Protein AF-A0A7S2PNC9-F1 (afdb_monomer)

Radius of gyration: 16.53 Å; Cα contacts (8 Å, |Δi|>4): 156; chains: 1; bounding box: 38×22×52 Å

InterPro domains:
  IPR029063 S-adenosyl-L-methionine-dependent methyltransferase superfamily [G3DSA:3.40.50.150] (1-94)

Sequence (107 aa):
VICSDCIYQKDIVPLLKKVVTGLLKCNDSDCGDGGGSFLYVAPDGGRDGLPEFIAAMKSEGFECVKEDIAPDEYRRNPLKSGDEEDCFLHFHELSSTVYVLYEFKRC

pLDDT: mean 89.33, std 9.62, range [51.91, 97.0]

Structure (mmCIF, N/CA/C/O backbone):
data_AF-A0A7S2PNC9-F1
#
_entry.id   AF-A0A7S2PNC9-F1
#
loop_
_atom_site.group_PDB
_atom_site.id
_atom_site.type_symbol
_atom_site.label_atom_id
_atom_site.label_alt_id
_atom_site.label_comp_id
_atom_site.label_asym_id
_atom_site.label_entity_id
_atom_site.label_seq_id
_atom_site.pdbx_PDB_ins_code
_atom_site.Cartn_x
_atom_site.Cartn_y
_atom_site.Cartn_z
_atom_site.occupancy
_atom_site.B_iso_or_equiv
_atom_site.auth_seq_id
_atom_site.auth_comp_id
_atom_site.auth_asym_id
_atom_site.auth_atom_id
_atom_site.pdbx_PDB_model_num
ATOM 1 N N . VAL A 1 1 ? 4.894 -2.758 11.803 1.00 93.06 1 VAL A N 1
ATOM 2 C CA . VAL A 1 1 ? 4.634 -3.863 10.844 1.00 93.06 1 VAL A CA 1
ATOM 3 C C . VAL A 1 1 ? 4.781 -3.303 9.441 1.00 93.06 1 VAL A C 1
ATOM 5 O O . VAL A 1 1 ? 4.348 -2.178 9.238 1.00 93.06 1 VAL A O 1
ATOM 8 N N . ILE A 1 2 ? 5.411 -4.028 8.516 1.00 95.69 2 ILE A N 1
ATOM 9 C CA . ILE A 1 2 ? 5.588 -3.594 7.121 1.00 95.69 2 ILE A CA 1
ATOM 10 C C . ILE A 1 2 ? 4.962 -4.655 6.219 1.00 95.69 2 ILE A C 1
ATOM 12 O O . ILE A 1 2 ? 5.249 -5.838 6.394 1.00 95.69 2 ILE A O 1
ATOM 16 N N . CYS A 1 3 ? 4.135 -4.231 5.270 1.00 94.88 3 CYS A N 1
ATOM 17 C CA . CYS A 1 3 ? 3.553 -5.089 4.245 1.00 94.88 3 CYS A CA 1
ATOM 18 C C . CYS A 1 3 ? 3.716 -4.430 2.872 1.00 94.88 3 CYS A C 1
ATOM 20 O O . CYS A 1 3 ? 3.490 -3.232 2.722 1.00 94.88 3 CYS A O 1
ATOM 22 N N . SER A 1 4 ? 4.091 -5.226 1.875 1.00 93.94 4 SER A N 1
ATOM 23 C CA . SER A 1 4 ? 4.182 -4.796 0.481 1.00 93.94 4 SER A CA 1
ATOM 24 C C . SER A 1 4 ? 3.220 -5.636 -0.331 1.00 93.94 4 SER A C 1
ATOM 26 O O . SER A 1 4 ? 3.322 -6.862 -0.302 1.00 93.94 4 SER A O 1
ATOM 28 N N . ASP A 1 5 ? 2.273 -4.969 -0.977 1.00 91.75 5 ASP A N 1
ATOM 29 C CA . ASP A 1 5 ? 1.319 -5.527 -1.922 1.00 91.75 5 ASP A CA 1
ATOM 30 C C . ASP A 1 5 ? 0.715 -6.855 -1.440 1.00 91.75 5 ASP A C 1
ATOM 32 O O . ASP A 1 5 ? 0.969 -7.921 -1.982 1.00 91.75 5 ASP A O 1
ATOM 36 N N . CYS A 1 6 ? 0.003 -6.824 -0.313 1.00 92.75 6 CYS A N 1
ATOM 37 C CA . CYS A 1 6 ? -0.516 -8.037 0.337 1.00 92.75 6 CYS A CA 1
ATOM 38 C C . CYS A 1 6 ? -2.009 -8.271 0.065 1.00 92.75 6 CYS A C 1
ATOM 40 O O . CYS A 1 6 ? -2.549 -9.306 0.456 1.00 92.75 6 CYS A O 1
ATOM 42 N N . ILE A 1 7 ? -2.690 -7.311 -0.567 1.00 92.62 7 ILE A N 1
ATOM 43 C CA . ILE A 1 7 ? -4.137 -7.333 -0.792 1.00 92.62 7 ILE A CA 1
ATOM 44 C C . ILE A 1 7 ? -4.400 -7.502 -2.283 1.00 92.62 7 ILE A C 1
ATOM 46 O O . ILE A 1 7 ? -4.483 -6.526 -3.014 1.00 92.62 7 ILE A O 1
ATOM 50 N N . TYR A 1 8 ? -4.541 -8.748 -2.725 1.00 86.31 8 TYR A N 1
ATOM 51 C CA . TYR A 1 8 ? -4.881 -9.070 -4.118 1.00 86.31 8 TYR A CA 1
ATOM 52 C C . TYR A 1 8 ? -6.360 -9.416 -4.308 1.00 86.31 8 TYR A C 1
ATOM 54 O O . TYR A 1 8 ? -6.873 -9.344 -5.421 1.00 86.31 8 TYR A O 1
ATOM 62 N N . GLN A 1 9 ? -7.020 -9.847 -3.232 1.00 90.38 9 GLN A N 1
ATOM 63 C CA . GLN A 1 9 ? -8.400 -10.317 -3.225 1.00 90.38 9 GLN A CA 1
ATOM 64 C C . GLN A 1 9 ? -9.078 -9.845 -1.948 1.00 90.38 9 GLN A C 1
ATOM 66 O O . GLN A 1 9 ? -8.506 -9.954 -0.861 1.00 90.38 9 GLN A O 1
ATOM 71 N N . LYS A 1 10 ? -10.328 -9.404 -2.061 1.00 91.50 10 LYS A N 1
ATOM 72 C CA . LYS A 1 10 ? -11.111 -8.871 -0.943 1.00 91.50 10 LYS A CA 1
ATOM 73 C C . LYS A 1 10 ? -11.212 -9.816 0.259 1.00 91.50 10 LYS A C 1
ATOM 75 O O . LYS A 1 10 ? -11.216 -9.363 1.402 1.00 91.50 10 LYS A O 1
ATOM 80 N N . ASP A 1 11 ? -11.213 -11.123 0.026 1.00 94.50 11 ASP A N 1
ATOM 81 C CA . ASP A 1 11 ? -11.343 -12.136 1.078 1.00 94.50 11 ASP A CA 1
ATOM 82 C C . ASP A 1 11 ? -10.145 -12.192 2.043 1.00 94.50 11 ASP A C 1
ATOM 84 O O . ASP A 1 11 ? -10.278 -12.707 3.155 1.00 94.50 11 ASP A O 1
ATOM 88 N N . ILE A 1 12 ? -8.982 -11.628 1.678 1.00 94.44 12 ILE A N 1
ATOM 89 C CA . ILE A 1 12 ? -7.818 -11.578 2.579 1.00 94.44 12 ILE A CA 1
ATOM 90 C C . ILE A 1 12 ? -7.964 -10.512 3.669 1.00 94.44 12 ILE A C 1
ATOM 92 O O . ILE A 1 12 ? -7.317 -10.602 4.716 1.00 94.44 12 ILE A O 1
ATOM 96 N N . VAL A 1 13 ? -8.823 -9.511 3.449 1.00 95.06 13 VAL A N 1
ATOM 97 C CA . VAL A 1 13 ? -8.951 -8.324 4.304 1.00 95.06 13 VAL A CA 1
ATOM 98 C C . VAL A 1 13 ? -9.203 -8.678 5.776 1.00 95.06 13 VAL A C 1
ATOM 100 O O . VAL A 1 13 ? -8.463 -8.173 6.626 1.00 95.06 13 VAL A O 1
ATOM 103 N N . PRO A 1 14 ? -10.156 -9.568 6.133 1.00 95.75 14 PRO A N 1
ATOM 104 C CA . PRO A 1 14 ? -10.398 -9.920 7.531 1.00 95.75 14 PRO A CA 1
ATOM 105 C C . PRO A 1 14 ? -9.184 -10.569 8.208 1.00 95.75 14 PRO A C 1
ATOM 107 O O . PRO A 1 14 ? -8.919 -10.303 9.384 1.00 95.75 14 PRO A O 1
ATOM 110 N N . LEU A 1 15 ? -8.437 -11.403 7.474 1.00 95.50 15 LEU A N 1
ATOM 111 C CA . LEU A 1 15 ? -7.260 -12.091 7.998 1.00 95.50 15 LEU A CA 1
ATOM 112 C C . LEU A 1 15 ? -6.098 -11.117 8.199 1.00 95.50 15 LEU A C 1
ATOM 114 O O . LEU A 1 15 ? -5.518 -11.084 9.285 1.00 95.50 15 LEU A O 1
ATOM 118 N N . LEU A 1 16 ? -5.788 -10.303 7.185 1.00 94.94 16 LEU A N 1
ATOM 119 C CA . LEU A 1 16 ? -4.700 -9.330 7.257 1.00 94.94 16 LEU A CA 1
ATOM 120 C C . LEU A 1 16 ? -4.942 -8.321 8.381 1.00 94.94 16 LEU A C 1
ATOM 122 O O . LEU A 1 16 ? -4.051 -8.088 9.194 1.00 94.94 16 LEU A O 1
ATOM 126 N N . LYS A 1 17 ? -6.172 -7.807 8.495 1.00 94.69 17 LYS A N 1
ATOM 127 C CA . LYS A 1 17 ? -6.595 -6.937 9.599 1.00 94.69 17 LYS A CA 1
ATOM 128 C C . LYS A 1 17 ? -6.289 -7.569 10.957 1.00 94.69 17 LYS A C 1
ATOM 130 O O . LYS A 1 17 ? -5.626 -6.961 11.788 1.00 94.69 17 LYS A O 1
ATOM 135 N N . LYS A 1 18 ? -6.708 -8.822 11.168 1.00 94.62 18 LYS A N 1
ATOM 136 C CA . LYS A 1 18 ? -6.476 -9.546 12.428 1.00 94.62 18 LYS A CA 1
ATOM 137 C C . LYS A 1 18 ? -4.986 -9.688 12.751 1.00 94.62 18 LYS A C 1
ATOM 139 O O . LYS A 1 18 ? -4.601 -9.533 13.908 1.00 94.62 18 LYS A O 1
ATOM 144 N N . VAL A 1 19 ? -4.157 -9.974 11.747 1.00 94.69 19 VAL A N 1
ATOM 145 C CA . VAL A 1 19 ? -2.699 -10.082 11.909 1.00 94.69 19 VAL A CA 1
ATOM 146 C C . VAL A 1 19 ? -2.098 -8.734 12.298 1.00 94.69 19 VAL A C 1
ATOM 148 O O . VAL A 1 19 ? -1.365 -8.654 13.281 1.00 94.69 19 VAL A O 1
ATOM 151 N N . VAL A 1 20 ? -2.441 -7.668 11.576 1.00 94.25 20 VAL A N 1
ATOM 152 C CA . VAL A 1 20 ? -1.937 -6.314 11.836 1.00 94.25 20 VAL A CA 1
ATOM 153 C C . VAL A 1 20 ? -2.330 -5.849 13.245 1.00 94.25 20 VAL A C 1
ATOM 155 O O . VAL A 1 20 ? -1.457 -5.437 14.009 1.00 94.25 20 VAL A O 1
ATOM 158 N N . THR A 1 21 ? -3.596 -6.021 13.641 1.00 91.94 21 THR A N 1
ATOM 159 C CA . THR A 1 21 ? -4.086 -5.700 14.995 1.00 91.94 21 THR A CA 1
ATOM 160 C C . THR A 1 21 ? -3.407 -6.528 16.087 1.00 91.94 21 THR A C 1
ATOM 162 O O . THR A 1 21 ? -3.137 -6.013 17.170 1.00 91.94 21 THR A O 1
ATOM 165 N N . GLY A 1 22 ? -3.120 -7.806 15.826 1.00 91.56 22 GLY A N 1
ATOM 166 C CA . GLY A 1 22 ? -2.448 -8.683 16.788 1.00 91.56 22 GLY A CA 1
ATOM 167 C C . GLY A 1 22 ? -0.959 -8.379 16.970 1.00 91.56 22 GLY A C 1
ATOM 168 O O . GLY A 1 22 ? -0.418 -8.608 18.048 1.00 91.56 22 GLY A O 1
ATOM 169 N N . LEU A 1 23 ? -0.294 -7.865 15.931 1.00 91.44 23 LEU A N 1
ATOM 170 C CA . LEU A 1 23 ? 1.141 -7.565 15.953 1.00 91.44 23 LEU A CA 1
ATOM 171 C C . LEU A 1 23 ? 1.462 -6.139 16.422 1.00 91.44 23 LEU A C 1
ATOM 173 O O . LEU A 1 23 ? 2.568 -5.893 16.906 1.00 91.44 23 LEU A O 1
ATOM 177 N N . LEU A 1 24 ? 0.541 -5.186 16.260 1.00 89.31 24 LEU A N 1
ATOM 178 C CA . LEU A 1 24 ? 0.771 -3.788 16.627 1.00 89.31 24 LEU A CA 1
ATOM 179 C C . LEU A 1 24 ? 0.376 -3.498 18.069 1.00 89.31 24 LEU A C 1
ATOM 181 O O . LEU A 1 24 ? -0.788 -3.629 18.448 1.00 89.31 24 LEU A O 1
ATOM 185 N N . LYS A 1 25 ? 1.350 -3.016 18.847 1.00 80.88 25 LYS A N 1
ATOM 186 C CA . LYS A 1 25 ? 1.108 -2.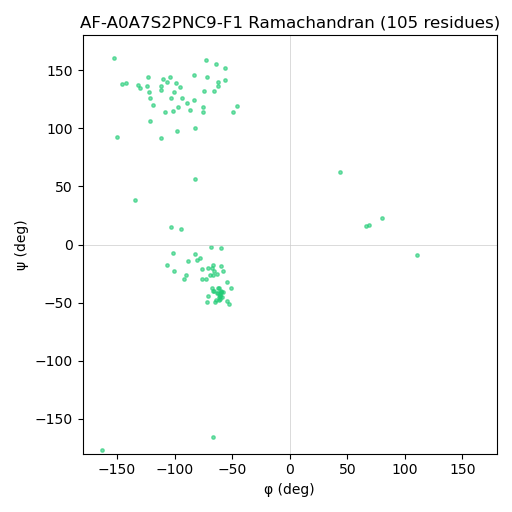434 20.172 1.00 80.88 25 LYS A CA 1
ATOM 187 C C . LYS A 1 25 ? 0.230 -1.185 20.049 1.00 80.88 25 LYS A C 1
ATOM 189 O O . LYS A 1 25 ? 0.474 -0.366 19.161 1.00 80.88 25 LYS A O 1
ATOM 194 N N . CYS A 1 26 ? -0.754 -1.056 20.938 1.00 73.88 26 CYS A N 1
ATOM 195 C CA . CYS A 1 26 ? -1.554 0.158 21.095 1.00 73.88 26 CYS A CA 1
ATOM 196 C C . CYS A 1 26 ? -0.694 1.331 21.569 1.00 73.88 26 CYS A C 1
ATOM 198 O O . CYS A 1 26 ? 0.325 1.130 22.236 1.00 73.88 26 CYS A O 1
ATOM 200 N N . ASN A 1 27 ? -1.144 2.545 21.265 1.00 65.38 27 ASN A N 1
ATOM 201 C CA . ASN A 1 27 ? -0.581 3.780 21.798 1.00 65.38 27 ASN A CA 1
ATOM 202 C C . ASN A 1 27 ? -1.162 4.066 23.197 1.00 65.38 27 ASN A C 1
ATOM 204 O O . ASN A 1 27 ? -1.748 5.120 23.419 1.00 65.38 27 ASN A O 1
ATOM 208 N N . ASP A 1 28 ? -1.032 3.126 24.135 1.00 66.56 28 ASP A N 1
ATOM 209 C CA . ASP A 1 28 ? -1.498 3.349 25.507 1.00 66.56 28 ASP A CA 1
ATOM 210 C C . ASP A 1 28 ? -0.447 4.104 26.326 1.00 66.56 28 ASP A C 1
ATOM 212 O O . ASP A 1 28 ? 0.757 3.896 26.174 1.00 66.56 28 ASP A O 1
ATOM 216 N N . SER A 1 29 ? -0.913 4.949 27.247 1.00 60.12 29 SER A N 1
ATOM 217 C CA . SER A 1 29 ? -0.088 5.813 28.105 1.00 60.12 29 SER A CA 1
ATOM 218 C C . SER A 1 29 ? 0.905 5.071 29.009 1.00 60.12 29 SER A C 1
ATOM 220 O O . SER A 1 29 ? 1.861 5.680 29.482 1.00 60.12 29 SER A O 1
ATOM 222 N N . ASP A 1 30 ? 0.702 3.771 29.238 1.00 59.78 30 ASP A N 1
ATOM 223 C CA . ASP A 1 30 ? 1.620 2.914 30.005 1.00 59.78 30 ASP A CA 1
ATOM 224 C C . ASP A 1 30 ? 2.828 2.441 29.173 1.00 59.78 30 ASP A C 1
ATOM 226 O O . ASP A 1 30 ? 3.818 1.942 29.712 1.00 59.78 30 ASP A O 1
ATOM 230 N N . CYS A 1 31 ? 2.772 2.607 27.849 1.00 51.91 31 CYS A N 1
ATOM 231 C CA . CYS A 1 31 ? 3.855 2.291 26.931 1.00 51.91 31 CYS A CA 1
ATOM 232 C C . CYS A 1 31 ? 4.621 3.584 26.627 1.00 51.91 31 CYS A C 1
ATOM 234 O O . CYS A 1 31 ? 4.225 4.363 25.769 1.00 51.91 31 CYS A O 1
ATOM 236 N N . GLY A 1 32 ? 5.736 3.817 27.326 1.00 52.09 32 GLY A N 1
ATOM 237 C CA . GLY A 1 32 ? 6.587 5.009 27.158 1.00 52.09 32 GLY A CA 1
ATOM 238 C C . GLY A 1 32 ? 7.183 5.226 25.755 1.00 52.09 32 GLY A C 1
ATOM 239 O O . GLY A 1 32 ? 7.818 6.252 25.528 1.00 52.09 32 GLY A O 1
ATOM 240 N N . ASP A 1 33 ? 6.943 4.304 24.820 1.00 57.47 33 ASP A N 1
ATOM 241 C CA . ASP A 1 33 ? 7.264 4.425 23.403 1.00 57.47 33 ASP A CA 1
ATOM 242 C C . ASP A 1 33 ? 5.951 4.602 22.631 1.00 57.47 33 ASP A C 1
ATOM 244 O O . ASP A 1 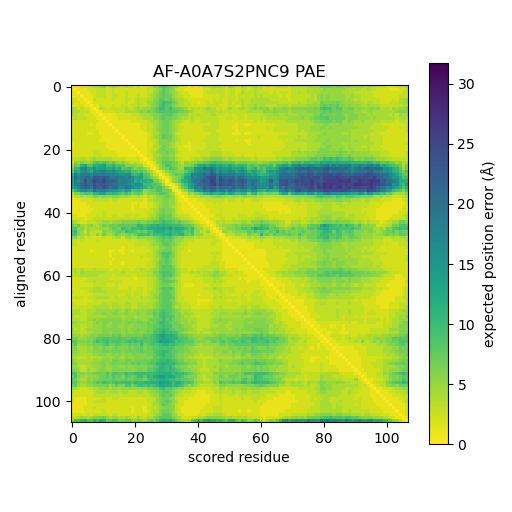33 ? 5.128 3.684 22.604 1.00 57.47 33 ASP A O 1
ATOM 248 N N . GLY A 1 34 ? 5.750 5.773 22.009 1.00 63.88 34 GLY A N 1
ATOM 249 C CA . GLY A 1 34 ? 4.603 6.037 21.133 1.00 63.88 34 GLY A CA 1
ATOM 250 C C . GLY A 1 34 ? 4.408 4.859 20.180 1.00 63.88 34 GLY A C 1
ATOM 251 O O . GLY A 1 34 ? 5.346 4.485 19.480 1.00 63.88 34 GLY A O 1
ATOM 252 N 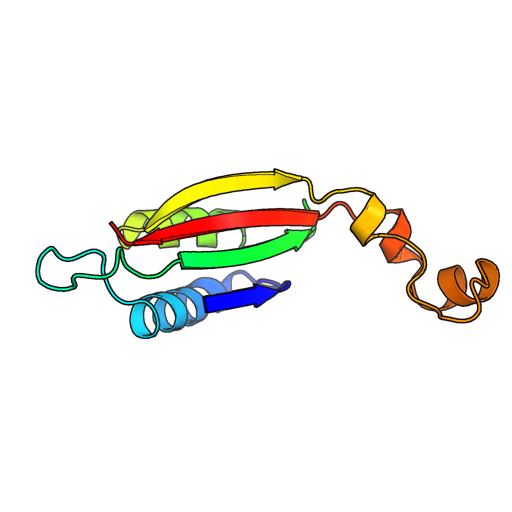N . GLY A 1 35 ? 3.251 4.205 20.258 1.00 78.50 35 GLY A N 1
ATOM 253 C CA . GLY A 1 35 ? 3.091 2.820 19.814 1.00 78.50 35 GLY A CA 1
ATOM 254 C C . GLY A 1 35 ? 3.234 2.569 18.306 1.00 78.50 35 GLY A C 1
ATOM 255 O O . GLY A 1 35 ? 3.820 3.332 17.534 1.00 78.50 35 GLY A O 1
ATOM 256 N N . GLY A 1 36 ? 2.795 1.386 17.874 1.00 87.31 36 GLY A N 1
ATOM 257 C CA . GLY A 1 36 ? 3.236 0.812 16.603 1.00 87.31 36 GLY A CA 1
ATOM 258 C C . GLY A 1 36 ? 2.682 1.507 15.351 1.00 87.31 36 GLY A C 1
ATOM 259 O O . GLY A 1 36 ? 1.509 1.868 15.296 1.00 87.31 36 GLY A O 1
ATOM 260 N N . SER A 1 37 ? 3.502 1.581 14.292 1.00 92.06 37 SER A N 1
ATOM 261 C CA . SER A 1 37 ? 3.053 1.913 12.927 1.00 92.06 37 SER A CA 1
ATOM 262 C C . SER A 1 37 ? 2.872 0.666 12.063 1.00 92.06 37 SER A C 1
ATOM 264 O O . SER A 1 37 ? 3.722 -0.238 12.047 1.00 92.06 37 SER A O 1
ATOM 266 N N . PHE A 1 38 ? 1.805 0.657 11.272 1.00 95.19 38 PHE A N 1
ATOM 267 C CA . PHE A 1 38 ? 1.671 -0.201 10.103 1.00 95.19 38 PHE A CA 1
ATOM 268 C C . PHE A 1 38 ? 2.051 0.580 8.846 1.00 95.19 38 PHE A C 1
ATOM 270 O O . PHE A 1 38 ? 1.400 1.567 8.524 1.00 95.19 38 PHE A O 1
ATOM 277 N N . LEU A 1 39 ? 3.086 0.136 8.138 1.00 96.75 39 LEU A N 1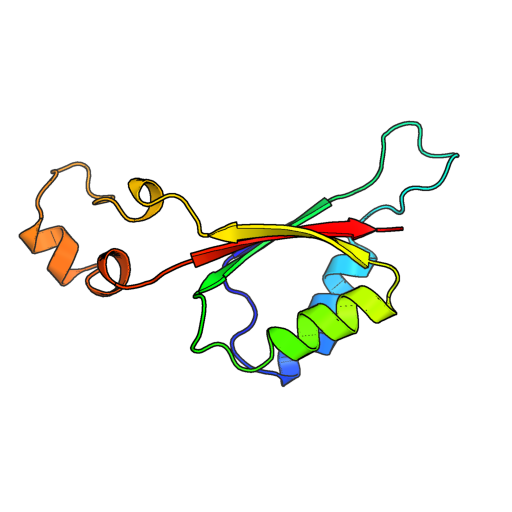
ATOM 278 C CA . LEU A 1 39 ? 3.481 0.693 6.848 1.00 96.75 39 LEU A CA 1
ATOM 279 C C . LEU A 1 39 ? 3.023 -0.257 5.750 1.00 96.75 39 LEU A C 1
ATOM 281 O O . LEU A 1 39 ? 3.350 -1.448 5.785 1.00 96.75 39 LEU A O 1
ATOM 285 N N . TYR A 1 40 ? 2.276 0.270 4.790 1.00 96.19 40 TYR A N 1
ATOM 286 C CA . TYR A 1 40 ? 1.751 -0.505 3.679 1.00 96.19 40 TYR A CA 1
ATOM 287 C C . TYR A 1 40 ? 2.050 0.181 2.354 1.00 96.19 40 TYR A C 1
ATOM 289 O O . TYR A 1 40 ? 1.862 1.384 2.226 1.00 96.19 40 TYR A O 1
ATOM 297 N N . VAL A 1 41 ? 2.505 -0.584 1.368 1.00 95.44 41 VAL A N 1
ATOM 298 C CA . VAL A 1 41 ? 2.673 -0.109 -0.008 1.00 95.44 41 VAL A CA 1
ATOM 299 C C . VAL A 1 41 ? 1.890 -1.005 -0.952 1.00 95.44 41 VAL A C 1
ATOM 301 O O . VAL A 1 41 ? 1.913 -2.224 -0.799 1.00 95.44 41 VAL A O 1
ATOM 304 N N . ALA A 1 42 ? 1.190 -0.410 -1.912 1.00 94.06 42 ALA A N 1
ATOM 305 C CA . ALA A 1 42 ? 0.497 -1.125 -2.981 1.00 94.06 42 ALA A CA 1
ATOM 306 C C . ALA A 1 42 ? 0.392 -0.244 -4.233 1.00 94.06 42 ALA A C 1
ATOM 308 O O . ALA A 1 42 ? 0.515 0.978 -4.112 1.00 94.06 42 ALA A O 1
ATOM 309 N N . PRO A 1 43 ? 0.162 -0.827 -5.420 1.00 92.50 43 PRO A N 1
ATOM 310 C CA . PRO A 1 43 ? -0.188 -0.054 -6.606 1.00 92.50 43 PRO A CA 1
ATOM 311 C C . PRO A 1 43 ? -1.440 0.812 -6.386 1.00 92.50 43 PRO A C 1
ATOM 313 O O . PRO A 1 43 ? -2.322 0.448 -5.606 1.00 92.50 43 PRO A O 1
ATOM 316 N N . ASP A 1 44 ? -1.538 1.933 -7.100 1.00 90.31 44 ASP A N 1
ATOM 317 C CA . ASP A 1 44 ? -2.674 2.871 -7.062 1.00 90.31 44 ASP A CA 1
ATOM 318 C C . ASP A 1 44 ? -3.983 2.308 -7.659 1.00 90.31 44 ASP A C 1
ATOM 320 O O . ASP A 1 44 ? -5.037 2.944 -7.598 1.00 90.31 44 ASP A O 1
ATOM 324 N N . GLY A 1 45 ? -3.944 1.080 -8.181 1.00 84.50 45 GLY A N 1
ATOM 325 C CA . GLY A 1 45 ? -5.088 0.371 -8.732 1.00 84.50 45 GLY A CA 1
ATOM 326 C C . GLY A 1 45 ? -4.850 -1.132 -8.887 1.00 84.50 45 GLY A C 1
ATOM 327 O O . GLY A 1 45 ? -3.822 -1.683 -8.502 1.00 84.50 45 GLY A O 1
ATOM 328 N N . GLY A 1 46 ? -5.841 -1.832 -9.446 1.00 80.88 46 GLY A N 1
ATOM 329 C CA . GLY A 1 46 ? -5.723 -3.263 -9.759 1.00 80.88 46 GLY A CA 1
ATOM 330 C C . GLY A 1 46 ? -5.659 -4.193 -8.539 1.00 80.88 46 GLY A C 1
ATOM 331 O O . GLY A 1 46 ? -5.231 -5.339 -8.677 1.00 80.88 46 GLY A O 1
ATOM 332 N N . ARG A 1 47 ? -6.055 -3.715 -7.352 1.00 83.50 47 ARG A N 1
ATOM 333 C CA . ARG A 1 47 ? -6.123 -4.488 -6.104 1.00 83.50 47 ARG A CA 1
ATOM 334 C C . ARG A 1 47 ? -7.542 -4.474 -5.548 1.00 83.50 47 ARG A C 1
ATOM 336 O O . ARG A 1 47 ? -8.009 -3.461 -5.029 1.00 83.50 47 ARG A O 1
ATOM 343 N N . ASP A 1 48 ? -8.227 -5.605 -5.675 1.00 84.88 48 ASP A N 1
ATOM 344 C CA . ASP A 1 48 ? -9.570 -5.791 -5.128 1.00 84.88 48 ASP A CA 1
ATOM 345 C C . ASP A 1 48 ? -9.488 -5.994 -3.607 1.00 84.88 48 ASP A C 1
ATOM 347 O O . ASP A 1 48 ? -8.851 -6.937 -3.131 1.00 84.88 48 ASP A O 1
ATOM 351 N N . GLY A 1 49 ? -10.098 -5.088 -2.840 1.00 88.94 49 GLY A N 1
ATOM 352 C CA . GLY A 1 49 ? -10.106 -5.121 -1.376 1.00 88.94 49 GLY A CA 1
ATOM 353 C C . GLY A 1 49 ? -9.303 -4.025 -0.673 1.00 88.94 49 GLY A C 1
ATOM 354 O O . GLY A 1 49 ? -9.407 -3.915 0.548 1.00 88.94 49 GLY A O 1
ATOM 355 N N . LEU A 1 50 ? -8.504 -3.213 -1.379 1.00 90.06 50 LEU A N 1
ATOM 356 C CA . LEU A 1 50 ? -7.745 -2.127 -0.738 1.00 90.06 50 LEU A CA 1
ATOM 357 C C . LEU A 1 50 ? -8.663 -1.077 -0.067 1.00 90.06 50 LEU A C 1
ATOM 359 O O . LEU A 1 50 ? -8.440 -0.780 1.111 1.00 90.06 50 LEU A O 1
ATOM 363 N N . PRO A 1 51 ? -9.727 -0.564 -0.721 1.00 91.19 51 PRO A N 1
ATOM 364 C CA . PRO A 1 51 ? -10.666 0.354 -0.072 1.00 91.19 51 PRO A CA 1
ATOM 365 C C . PRO A 1 51 ? -11.343 -0.262 1.160 1.00 91.19 51 PRO A C 1
ATOM 367 O O . PRO A 1 51 ? -11.477 0.388 2.199 1.00 91.19 51 PRO A O 1
ATOM 370 N N . GLU A 1 52 ? -11.734 -1.535 1.077 1.00 94.19 52 GLU A N 1
ATOM 371 C CA . GLU A 1 52 ? -12.351 -2.265 2.182 1.00 94.19 52 GLU A CA 1
ATOM 372 C C . GLU A 1 52 ? -11.385 -2.495 3.334 1.00 94.19 52 GLU A C 1
ATOM 374 O O . GLU A 1 52 ? -11.786 -2.402 4.492 1.00 94.19 52 GLU A O 1
ATOM 379 N N . PHE A 1 53 ? -10.114 -2.755 3.040 1.00 93.81 53 PHE A N 1
ATOM 380 C CA . PHE A 1 53 ? -9.083 -2.864 4.055 1.00 93.81 53 PHE A CA 1
ATOM 381 C C . PHE A 1 53 ? -8.883 -1.542 4.792 1.00 93.81 53 PHE A C 1
ATOM 383 O O . PHE A 1 53 ? -8.904 -1.534 6.020 1.00 93.81 53 PHE A O 1
ATOM 390 N N . ILE A 1 54 ? -8.770 -0.420 4.074 1.00 92.12 54 ILE A N 1
ATOM 391 C CA . ILE A 1 54 ? -8.638 0.911 4.687 1.00 92.12 54 ILE A CA 1
ATOM 392 C C . ILE A 1 54 ? -9.843 1.204 5.592 1.00 92.12 54 ILE A C 1
ATOM 394 O O . ILE A 1 54 ? -9.675 1.644 6.731 1.00 92.12 54 ILE A O 1
ATOM 398 N N . ALA A 1 55 ? -11.062 0.921 5.124 1.00 93.69 55 ALA A N 1
ATOM 399 C CA . ALA A 1 55 ? -12.276 1.084 5.922 1.00 93.69 55 ALA A CA 1
ATOM 400 C C . ALA A 1 55 ? -12.292 0.165 7.160 1.00 93.69 55 ALA A C 1
ATOM 402 O O . ALA A 1 55 ? -12.645 0.602 8.257 1.00 93.69 55 ALA A O 1
ATOM 403 N N . ALA A 1 56 ? -11.868 -1.091 7.007 1.00 94.19 56 ALA A N 1
ATOM 404 C CA . ALA A 1 56 ? -11.817 -2.058 8.095 1.00 94.19 56 ALA A CA 1
ATOM 405 C C . ALA A 1 56 ? -10.773 -1.683 9.157 1.00 94.19 56 ALA A C 1
ATOM 407 O O . ALA A 1 56 ? -11.055 -1.790 10.348 1.00 94.19 56 ALA A O 1
ATOM 408 N N . MET A 1 57 ? -9.603 -1.189 8.748 1.00 93.88 57 MET A N 1
ATOM 409 C CA . MET A 1 57 ? -8.578 -0.679 9.661 1.00 93.88 57 MET A CA 1
ATOM 410 C C . MET A 1 57 ? -9.116 0.498 10.485 1.00 93.88 57 MET A C 1
ATOM 412 O O . MET A 1 57 ? -8.989 0.491 11.709 1.00 93.88 57 MET A O 1
ATOM 416 N N . LYS A 1 58 ? -9.825 1.446 9.851 1.00 92.56 58 LYS A N 1
ATOM 417 C CA . LYS A 1 58 ? -10.485 2.562 10.556 1.00 92.56 58 LYS A CA 1
ATOM 418 C C . LYS A 1 58 ? -11.491 2.087 11.605 1.00 92.56 58 LYS A C 1
ATOM 420 O O . LYS A 1 58 ? -11.525 2.624 12.708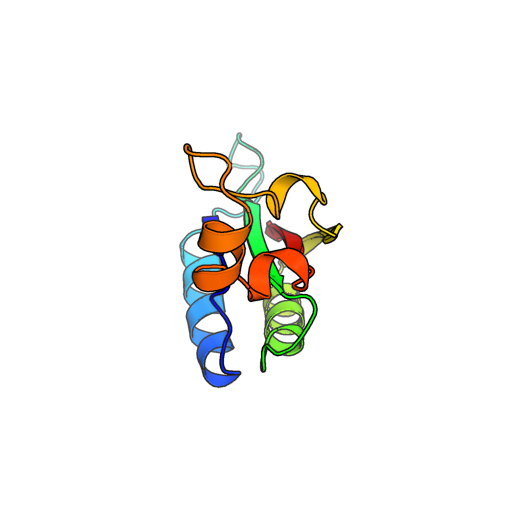 1.00 92.56 58 LYS A O 1
ATOM 425 N N . SER A 1 59 ? -12.271 1.049 11.301 1.00 91.44 59 SER A N 1
ATOM 426 C CA . SER A 1 59 ? -13.225 0.477 12.265 1.00 91.44 59 SER A CA 1
ATOM 427 C C . SER A 1 59 ? -12.571 -0.220 13.468 1.00 91.44 59 SER A C 1
ATOM 429 O O . SER A 1 59 ? -13.216 -0.377 14.498 1.00 91.44 59 SER A O 1
ATOM 431 N N . GLU A 1 60 ? -11.296 -0.606 13.358 1.00 88.44 60 GLU A N 1
ATOM 432 C CA . GLU A 1 60 ? -10.505 -1.242 14.426 1.00 88.44 60 GLU A CA 1
ATOM 433 C C . GLU A 1 60 ? -9.669 -0.232 15.230 1.00 88.44 60 GLU A C 1
ATOM 435 O O . GLU A 1 60 ? -8.765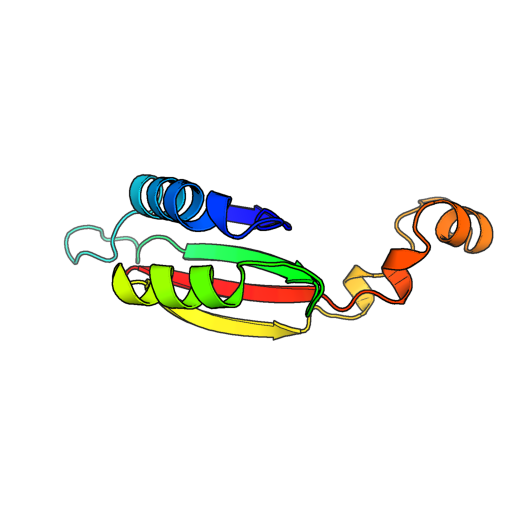 -0.623 15.968 1.00 88.44 60 GLU A O 1
ATOM 440 N N . GLY A 1 61 ? -9.940 1.068 15.077 1.00 89.50 61 GLY A N 1
ATOM 441 C CA . GLY A 1 61 ? -9.214 2.114 15.794 1.00 89.50 61 GLY A CA 1
ATOM 442 C C . GLY A 1 61 ? -7.857 2.453 15.181 1.00 89.50 61 GLY A C 1
ATOM 443 O O . GLY A 1 61 ? -6.993 2.972 15.874 1.00 89.50 61 GLY A O 1
ATOM 444 N N . PHE A 1 62 ? -7.636 2.170 13.895 1.00 92.12 62 PHE A N 1
ATOM 445 C CA . PHE A 1 62 ? -6.458 2.677 13.192 1.00 92.12 62 PHE A CA 1
ATOM 446 C C . PHE A 1 62 ? -6.766 3.969 12.439 1.00 92.12 62 PHE A C 1
ATOM 448 O O . PHE A 1 62 ? -7.740 4.060 11.695 1.00 92.12 62 PHE A O 1
ATOM 455 N N . GLU A 1 63 ? -5.875 4.943 12.548 1.00 92.44 63 GLU A N 1
ATOM 456 C CA . GLU A 1 63 ? -5.879 6.154 11.738 1.00 92.44 63 GLU A CA 1
ATOM 457 C C . GLU A 1 63 ? -4.842 6.028 10.620 1.00 92.44 63 GLU A C 1
ATOM 459 O O . GLU A 1 63 ? -3.692 5.674 10.875 1.00 92.44 63 GLU A O 1
ATOM 464 N N . CYS A 1 64 ? -5.235 6.323 9.379 1.00 94.31 64 CYS A N 1
ATOM 465 C CA . CYS A 1 64 ? -4.296 6.462 8.266 1.00 94.31 64 CYS A CA 1
ATOM 466 C C . CYS A 1 64 ? -3.697 7.871 8.316 1.00 94.31 64 CYS A C 1
ATOM 468 O O . CYS A 1 64 ? -4.353 8.828 7.913 1.00 94.31 64 CYS A O 1
ATOM 470 N N . VAL A 1 65 ? -2.482 7.996 8.846 1.00 94.94 65 VAL A N 1
ATOM 471 C CA . VAL A 1 65 ? -1.811 9.288 9.076 1.00 94.94 65 VAL A CA 1
ATOM 472 C C . VAL A 1 65 ? -1.002 9.761 7.870 1.00 94.94 65 VAL A C 1
ATOM 474 O O . VAL A 1 65 ? -0.601 10.922 7.816 1.00 94.94 65 VAL A O 1
ATOM 477 N N . LYS A 1 66 ? -0.750 8.871 6.903 1.00 95.56 66 LYS A N 1
ATOM 478 C CA . LYS A 1 66 ? -0.019 9.178 5.672 1.00 95.56 66 LYS A CA 1
ATOM 479 C C . LYS A 1 66 ? -0.569 8.370 4.505 1.00 95.56 66 LYS A C 1
ATOM 481 O O . LYS A 1 66 ? -0.837 7.182 4.671 1.00 95.56 66 LYS A O 1
ATOM 486 N N . GLU A 1 67 ? -0.695 9.015 3.354 1.00 96.12 67 GLU A N 1
ATOM 487 C CA . GLU A 1 67 ? -1.085 8.423 2.074 1.00 96.12 67 GLU A CA 1
ATOM 488 C C . GLU A 1 67 ? -0.413 9.236 0.961 1.00 96.12 67 GLU A C 1
ATOM 490 O O . GLU A 1 67 ? -0.925 10.272 0.544 1.00 96.12 67 GLU A O 1
ATOM 495 N N . ASP A 1 68 ? 0.771 8.798 0.532 1.00 96.81 68 ASP A N 1
ATOM 496 C CA . ASP A 1 68 ? 1.599 9.527 -0.433 1.00 96.81 68 ASP A CA 1
ATOM 497 C C . ASP A 1 68 ? 1.918 8.664 -1.651 1.00 96.81 68 ASP A C 1
ATOM 499 O O . ASP A 1 68 ? 2.194 7.472 -1.530 1.00 96.81 68 ASP A O 1
ATOM 503 N N . ILE A 1 69 ? 1.980 9.278 -2.831 1.00 96.62 69 ILE A N 1
ATOM 504 C CA . ILE A 1 69 ? 2.545 8.621 -4.014 1.00 96.62 69 ILE A CA 1
ATOM 505 C C . ILE A 1 69 ? 4.044 8.389 -3.780 1.00 96.62 69 ILE A C 1
ATOM 507 O O . ILE A 1 69 ? 4.770 9.289 -3.350 1.00 96.62 69 ILE A O 1
ATOM 511 N N . ALA A 1 70 ? 4.512 7.173 -4.060 1.00 95.44 70 ALA A N 1
ATOM 512 C CA . ALA A 1 70 ? 5.915 6.816 -3.936 1.00 95.44 70 ALA A CA 1
ATOM 513 C C . ALA A 1 70 ? 6.786 7.660 -4.892 1.00 95.44 70 ALA A C 1
ATOM 515 O O . ALA A 1 70 ? 6.403 7.869 -6.045 1.00 95.44 70 ALA A O 1
ATOM 516 N N . PRO A 1 71 ? 7.974 8.116 -4.458 1.00 94.75 71 PRO A N 1
ATOM 517 C CA . PRO A 1 71 ? 8.902 8.834 -5.324 1.00 94.75 71 PRO A CA 1
ATOM 518 C C . PRO A 1 71 ? 9.280 8.050 -6.588 1.00 94.75 71 PRO A C 1
ATOM 520 O O . PRO A 1 71 ? 9.566 6.854 -6.530 1.00 94.75 71 PRO A O 1
ATOM 523 N N . ASP A 1 72 ? 9.407 8.756 -7.714 1.00 90.56 72 ASP A N 1
ATOM 524 C CA . ASP A 1 72 ? 9.799 8.177 -9.010 1.00 90.56 72 ASP A CA 1
ATOM 525 C C . ASP A 1 72 ? 11.153 7.454 -8.992 1.00 90.56 72 ASP A C 1
ATOM 527 O O . ASP A 1 72 ? 11.428 6.587 -9.817 1.00 90.56 72 ASP A O 1
ATOM 531 N N . GLU A 1 73 ? 12.027 7.786 -8.046 1.00 91.75 73 GLU A N 1
ATOM 532 C CA . GLU A 1 73 ? 13.301 7.092 -7.883 1.00 91.75 73 GLU A CA 1
ATOM 533 C C . GLU A 1 73 ? 13.155 5.626 -7.455 1.00 91.75 73 GLU A C 1
ATOM 535 O O . GLU A 1 73 ? 14.051 4.834 -7.741 1.00 91.75 73 GLU A O 1
ATOM 540 N N . TYR A 1 74 ? 12.033 5.239 -6.838 1.00 90.44 74 TYR A N 1
ATOM 541 C CA . TYR A 1 74 ? 11.791 3.861 -6.389 1.00 90.44 74 TYR A CA 1
ATOM 542 C C . TYR A 1 74 ? 11.391 2.919 -7.527 1.00 90.44 74 TYR A C 1
ATOM 544 O O . TYR A 1 74 ? 11.426 1.704 -7.351 1.0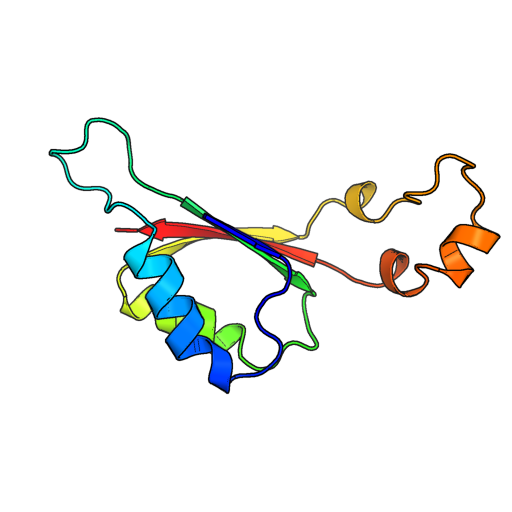0 90.44 74 TYR A O 1
ATOM 552 N N . ARG A 1 75 ? 11.072 3.469 -8.705 1.00 89.38 75 ARG A N 1
ATOM 553 C CA . ARG A 1 75 ? 10.804 2.717 -9.939 1.00 89.38 75 ARG A CA 1
ATOM 554 C C . ARG A 1 75 ? 11.960 2.746 -10.943 1.00 89.38 75 ARG A C 1
ATOM 556 O O . ARG A 1 75 ? 11.770 2.439 -12.117 1.00 89.38 75 ARG A O 1
ATOM 563 N N . ARG A 1 76 ? 13.160 3.146 -10.509 1.00 90.94 76 ARG A N 1
ATOM 564 C CA . ARG A 1 76 ? 14.363 3.107 -11.355 1.00 90.94 76 ARG A CA 1
ATOM 565 C C . ARG A 1 76 ? 14.849 1.679 -11.568 1.00 90.94 76 ARG A C 1
ATOM 567 O O . ARG A 1 76 ? 14.574 0.794 -10.763 1.00 90.94 76 ARG A O 1
ATOM 574 N N . ASN A 1 77 ? 15.629 1.509 -12.631 1.00 93.50 77 ASN A N 1
ATOM 575 C CA . ASN A 1 77 ? 16.281 0.261 -12.989 1.00 93.50 77 ASN A CA 1
ATOM 576 C C . ASN A 1 77 ? 17.020 -0.359 -11.780 1.00 93.50 77 ASN A C 1
ATOM 578 O O . ASN A 1 77 ? 17.982 0.237 -11.282 1.00 93.50 77 ASN A O 1
ATOM 582 N N . PRO A 1 78 ? 16.580 -1.531 -11.281 1.00 93.50 78 PRO A N 1
ATOM 583 C CA . PRO A 1 78 ? 17.190 -2.173 -10.122 1.00 93.50 78 PRO A CA 1
ATOM 584 C C . PRO A 1 78 ? 18.444 -2.979 -10.494 1.00 93.50 78 PRO A C 1
ATOM 586 O O . PRO A 1 78 ? 19.140 -3.486 -9.608 1.00 93.50 78 PRO A O 1
ATOM 589 N N . LEU A 1 79 ? 18.734 -3.147 -11.789 1.00 93.50 79 LEU A N 1
ATOM 590 C CA . LEU A 1 79 ? 19.856 -3.941 -12.263 1.00 93.50 79 LEU A CA 1
ATOM 591 C C . LEU A 1 79 ? 21.172 -3.194 -12.051 1.00 93.50 79 LEU A C 1
ATOM 593 O O . LEU A 1 79 ? 21.349 -2.047 -12.453 1.00 93.50 79 LEU A O 1
ATOM 597 N N . LYS A 1 80 ? 22.162 -3.895 -11.489 1.00 93.94 80 LYS A N 1
ATOM 598 C CA . LYS A 1 80 ? 23.519 -3.350 -11.304 1.00 93.94 80 LYS A CA 1
ATOM 599 C C . LYS A 1 80 ? 24.219 -3.014 -12.622 1.00 93.94 80 LYS A C 1
ATOM 601 O O . LYS A 1 80 ? 25.135 -2.198 -12.611 1.00 93.94 80 LYS A O 1
ATOM 606 N N . SER 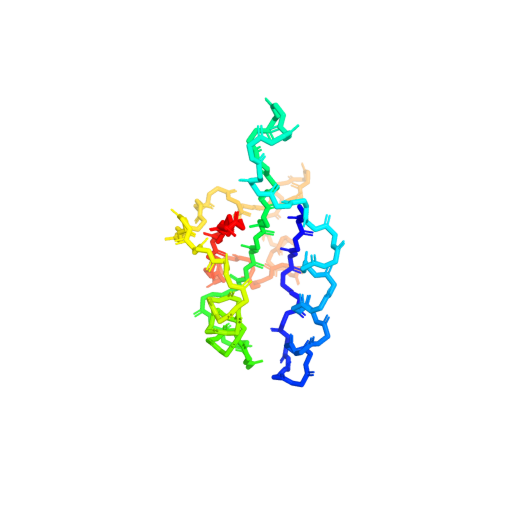A 1 81 ? 23.837 -3.674 -13.716 1.00 93.88 81 SER A N 1
ATOM 607 C CA . SER A 1 81 ? 24.361 -3.405 -15.058 1.00 93.88 81 SER A CA 1
ATOM 608 C C . SER A 1 81 ? 23.951 -2.027 -15.576 1.00 93.88 81 SER A C 1
ATOM 610 O O . SER A 1 81 ? 24.667 -1.470 -16.403 1.00 93.88 81 SER A O 1
ATOM 612 N N . GLY A 1 82 ? 22.821 -1.487 -15.102 1.00 92.81 82 GLY A N 1
ATOM 613 C CA . GLY A 1 82 ? 22.194 -0.297 -15.678 1.00 92.81 82 GLY A CA 1
ATOM 614 C C . GLY A 1 82 ? 21.652 -0.522 -17.093 1.00 92.81 82 GLY A C 1
ATOM 615 O O . GLY A 1 82 ? 21.413 0.446 -17.806 1.00 92.81 82 GLY A O 1
ATOM 616 N N . ASP A 1 83 ? 21.501 -1.780 -17.517 1.00 95.81 83 ASP A N 1
ATOM 617 C CA . ASP A 1 83 ? 20.955 -2.115 -18.830 1.00 95.81 83 ASP A CA 1
ATOM 618 C C . ASP A 1 83 ? 19.435 -1.908 -18.819 1.00 95.81 83 ASP A C 1
ATOM 620 O O . ASP A 1 83 ? 18.708 -2.566 -18.070 1.00 95.81 83 ASP A O 1
ATOM 624 N N . GLU A 1 84 ? 18.965 -0.940 -19.601 1.00 93.94 84 GLU A N 1
ATOM 625 C CA . GLU A 1 84 ? 17.549 -0.580 -19.683 1.00 93.94 84 GLU A CA 1
ATOM 626 C C . GLU A 1 84 ? 16.733 -1.583 -20.509 1.00 93.94 84 GLU A C 1
ATOM 628 O O . GLU A 1 84 ? 15.555 -1.783 -20.217 1.00 93.94 84 GLU A O 1
ATOM 633 N N . GLU A 1 85 ? 17.331 -2.247 -21.504 1.00 94.00 85 GLU A N 1
ATOM 634 C CA . GLU A 1 85 ? 16.622 -3.252 -22.308 1.00 94.00 85 GLU A CA 1
ATOM 635 C C . GLU A 1 85 ? 16.365 -4.512 -21.478 1.00 94.00 85 GLU A C 1
ATOM 637 O O . GLU A 1 85 ? 15.245 -5.029 -21.454 1.00 94.00 85 GLU A O 1
ATOM 642 N N . ASP A 1 86 ? 17.378 -4.953 -20.730 1.00 94.44 86 ASP A N 1
ATOM 643 C CA . ASP A 1 86 ? 17.263 -6.083 -19.804 1.00 94.44 86 ASP A CA 1
ATOM 644 C C . ASP A 1 86 ? 16.303 -5.758 -18.647 1.00 94.44 86 ASP A C 1
ATOM 646 O O . ASP A 1 86 ? 15.446 -6.562 -18.266 1.00 94.44 86 ASP A O 1
ATOM 650 N N . CYS A 1 87 ? 16.363 -4.523 -18.133 1.00 92.94 87 CYS A N 1
ATOM 651 C CA . CYS A 1 87 ? 15.417 -4.056 -17.127 1.00 92.94 87 CYS A CA 1
ATOM 652 C C . CYS A 1 87 ? 13.985 -4.065 -17.656 1.00 92.94 87 CYS A C 1
ATOM 654 O O . CYS A 1 87 ? 13.086 -4.530 -16.960 1.00 92.94 87 CYS A O 1
ATOM 656 N N . PHE A 1 88 ? 13.753 -3.581 -18.875 1.00 92.50 88 PHE A N 1
ATOM 657 C CA . PHE A 1 88 ? 12.425 -3.602 -19.473 1.00 92.50 88 PHE A CA 1
ATOM 658 C C . PHE A 1 88 ? 11.916 -5.036 -19.653 1.00 92.50 88 PHE A C 1
ATOM 660 O O . PHE A 1 88 ? 10.768 -5.317 -19.321 1.00 92.50 88 PHE A O 1
ATOM 667 N N . LEU A 1 89 ? 12.763 -5.967 -20.101 1.00 93.88 89 LEU A N 1
ATOM 668 C CA . LEU A 1 89 ? 12.376 -7.367 -20.282 1.00 93.88 89 LEU A CA 1
ATOM 669 C C . LEU A 1 89 ? 11.905 -8.020 -18.971 1.00 93.88 89 LEU A C 1
ATOM 671 O O . LEU A 1 89 ? 10.928 -8.771 -18.969 1.00 93.88 89 LEU A O 1
ATOM 675 N N . HIS A 1 90 ? 12.577 -7.724 -17.857 1.00 91.94 90 HIS A N 1
ATOM 676 C CA . HIS A 1 90 ? 12.299 -8.341 -16.559 1.00 91.94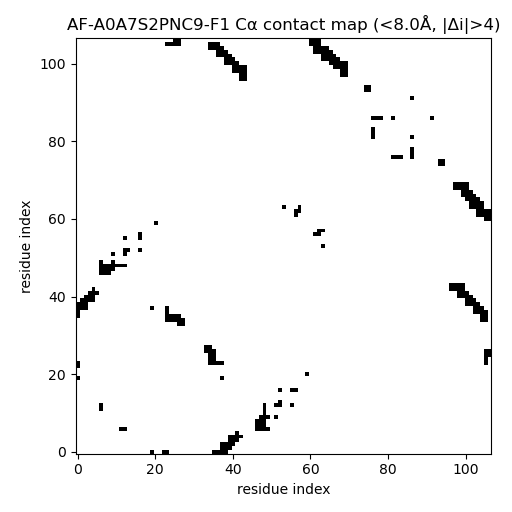 90 HIS A CA 1
ATOM 677 C C . HIS A 1 90 ? 11.299 -7.568 -15.689 1.00 91.94 90 HIS A C 1
ATOM 679 O O . HIS A 1 90 ? 10.568 -8.174 -14.907 1.00 91.94 90 HIS A O 1
ATOM 685 N N . PHE A 1 91 ? 11.248 -6.247 -15.833 1.00 91.94 91 PHE A N 1
ATOM 686 C CA . PHE A 1 91 ? 10.526 -5.326 -14.956 1.00 91.94 91 PHE A CA 1
ATOM 687 C C . PHE A 1 91 ? 9.711 -4.294 -15.750 1.00 91.94 91 PHE A C 1
ATOM 689 O O . PHE A 1 91 ? 9.623 -3.134 -15.352 1.00 91.94 91 PHE A O 1
ATOM 696 N N . HIS A 1 92 ? 9.098 -4.689 -16.872 1.00 89.19 92 HIS A N 1
ATOM 697 C CA . HIS A 1 92 ? 8.324 -3.778 -17.731 1.00 89.19 92 HIS A CA 1
ATOM 698 C C . HIS A 1 92 ? 7.272 -2.946 -16.969 1.00 89.19 92 HIS A C 1
ATOM 700 O O . HIS A 1 92 ? 7.101 -1.758 -17.250 1.00 89.19 92 HIS A O 1
ATOM 706 N N . GLU A 1 93 ? 6.615 -3.539 -15.965 1.00 86.88 93 GLU A N 1
ATOM 707 C CA . GLU A 1 93 ? 5.597 -2.876 -15.137 1.00 86.88 93 GLU A CA 1
ATOM 708 C C . GLU A 1 93 ? 6.179 -1.828 -14.178 1.00 86.88 93 GLU A C 1
ATOM 710 O O . GLU A 1 93 ? 5.455 -0.946 -13.723 1.00 86.88 93 GLU A O 1
ATOM 715 N N . LEU A 1 94 ? 7.478 -1.883 -13.869 1.00 87.00 94 LEU A N 1
ATOM 716 C CA . LEU A 1 94 ? 8.115 -0.982 -12.906 1.00 87.00 94 LEU A CA 1
ATOM 717 C C . LEU A 1 94 ? 7.989 0.474 -13.365 1.00 87.00 94 LEU A C 1
ATOM 719 O O . LEU A 1 94 ? 7.642 1.351 -12.583 1.00 87.00 94 LEU A O 1
ATOM 723 N N . SER A 1 95 ? 8.198 0.712 -14.662 1.00 83.31 95 SER A N 1
ATOM 724 C CA . SER A 1 95 ? 8.145 2.049 -15.257 1.00 83.31 95 SER A CA 1
ATOM 725 C C . SER A 1 95 ? 6.737 2.655 -15.294 1.00 83.31 95 SER A C 1
ATOM 727 O O . SER A 1 95 ? 6.609 3.880 -15.278 1.00 83.31 95 SER A O 1
ATOM 729 N N . SER A 1 96 ? 5.692 1.825 -15.324 1.00 86.25 96 SER A N 1
ATOM 730 C CA . SER A 1 96 ? 4.296 2.246 -15.490 1.00 86.25 96 SER A CA 1
ATOM 731 C C . SER A 1 96 ? 3.462 2.158 -14.213 1.00 86.25 96 SER A C 1
ATOM 733 O O . SER A 1 96 ? 2.406 2.784 -14.146 1.00 86.25 96 SER A O 1
ATOM 735 N N . THR A 1 97 ? 3.917 1.413 -13.205 1.00 90.38 97 THR A N 1
ATOM 736 C CA . THR A 1 97 ? 3.179 1.235 -11.952 1.00 90.38 97 THR A CA 1
ATOM 737 C C . THR A 1 97 ? 3.428 2.404 -11.011 1.00 90.38 97 THR A C 1
ATOM 739 O O . THR A 1 97 ? 4.564 2.696 -10.633 1.00 90.38 97 THR A O 1
ATOM 742 N N . VAL A 1 98 ? 2.344 3.046 -10.588 1.00 92.06 98 VAL A N 1
ATOM 743 C CA . VAL A 1 98 ? 2.359 4.046 -9.523 1.00 92.06 98 VAL A CA 1
ATOM 744 C C . VAL A 1 98 ? 2.051 3.335 -8.211 1.00 92.06 98 VAL A C 1
ATOM 746 O O . VAL A 1 98 ? 1.049 2.634 -8.099 1.00 92.06 98 VAL A O 1
ATOM 749 N N . TYR A 1 99 ? 2.920 3.497 -7.216 1.00 93.75 99 TYR A N 1
ATOM 750 C CA . TYR A 1 99 ? 2.727 2.930 -5.883 1.00 93.75 99 TYR A CA 1
ATOM 751 C C . TYR A 1 99 ? 2.293 4.012 -4.899 1.00 93.75 99 TYR A C 1
ATOM 753 O O . TYR A 1 99 ? 2.774 5.143 -4.960 1.00 93.75 99 TYR A O 1
ATOM 761 N N . VAL A 1 100 ? 1.430 3.646 -3.957 1.00 95.69 100 VAL A N 1
ATOM 762 C CA . VAL A 1 100 ? 0.983 4.502 -2.855 1.00 95.69 100 VAL A CA 1
ATOM 763 C C . VAL A 1 100 ? 1.530 3.955 -1.539 1.00 95.69 100 VAL A C 1
ATOM 765 O O . VAL A 1 100 ? 1.471 2.753 -1.276 1.00 95.69 100 VAL A O 1
ATOM 768 N N . LEU A 1 101 ? 2.087 4.849 -0.726 1.00 97.00 101 LEU A N 1
ATOM 769 C CA . LEU A 1 101 ? 2.665 4.605 0.588 1.00 97.00 101 LEU A CA 1
ATOM 770 C C . LEU A 1 101 ? 1.666 5.029 1.665 1.00 97.00 101 LEU A C 1
ATOM 772 O O . LEU A 1 101 ? 1.384 6.216 1.826 1.00 97.00 101 LEU A O 1
ATOM 776 N N . TYR A 1 102 ? 1.184 4.064 2.435 1.00 96.38 102 TYR A N 1
ATOM 777 C CA . TYR A 1 102 ? 0.275 4.276 3.552 1.00 96.38 102 TYR A CA 1
ATOM 778 C C . TYR A 1 102 ? 1.003 4.094 4.885 1.00 96.38 102 TYR A C 1
ATOM 780 O O . TYR A 1 102 ? 1.773 3.144 5.067 1.00 96.38 102 TYR A O 1
ATOM 788 N N . GLU A 1 103 ? 0.700 4.954 5.852 1.00 95.88 103 GLU A N 1
ATOM 789 C CA . GLU A 1 103 ? 1.037 4.736 7.259 1.00 95.88 103 GLU A CA 1
ATOM 790 C C . GLU A 1 103 ? -0.232 4.748 8.103 1.00 95.88 103 GLU A C 1
ATOM 792 O O . GLU A 1 103 ? -0.984 5.723 8.093 1.00 95.88 103 GLU A O 1
ATOM 797 N N . PHE A 1 104 ? -0.427 3.688 8.887 1.00 94.75 104 PHE A N 1
ATOM 798 C CA . PHE A 1 104 ? -1.479 3.618 9.889 1.00 94.75 104 PHE A CA 1
ATOM 799 C C . PHE A 1 104 ? -0.896 3.611 11.298 1.00 94.75 104 PHE A C 1
ATOM 801 O O . PHE A 1 104 ? 0.047 2.871 11.596 1.00 94.75 104 PHE A O 1
ATOM 808 N N . LYS A 1 105 ? -1.510 4.392 12.181 1.00 92.06 105 LYS A N 1
ATOM 809 C CA . LYS A 1 105 ? -1.252 4.412 13.621 1.00 92.06 105 LYS A CA 1
ATOM 810 C C . LYS A 1 105 ? -2.446 3.816 14.346 1.00 92.06 105 LYS A C 1
ATOM 812 O O . LYS A 1 105 ? -3.581 4.020 13.930 1.00 92.06 105 LYS A O 1
ATOM 817 N N . ARG A 1 106 ? -2.193 3.067 15.417 1.00 87.38 106 ARG A N 1
ATOM 818 C CA . ARG A 1 106 ? -3.258 2.541 16.275 1.00 87.38 106 ARG A CA 1
ATOM 819 C C . ARG A 1 106 ? -3.609 3.578 17.338 1.00 87.38 106 ARG A C 1
ATOM 821 O O . ARG A 1 106 ? -2.740 3.915 18.139 1.00 87.38 106 ARG A O 1
ATOM 828 N N . CYS A 1 107 ? -4.830 4.089 17.300 1.00 72.44 107 CYS A N 1
ATOM 829 C CA . CYS A 1 107 ? -5.375 5.006 18.294 1.00 72.44 107 CYS A CA 1
ATOM 830 C C . CYS A 1 107 ? -5.851 4.259 19.542 1.00 72.44 107 CYS A C 1
ATOM 832 O O . CYS A 1 107 ? -6.195 3.057 19.432 1.00 72.44 107 CYS A O 1
#

Organism: NCBI:txid267567

Nearest PDB structures (foldseek):
  3vgv-assembly2_D  TM=4.879E-01  e=2.030E-01  Halomonas sp. #593
  3g8a-assembly1_A  TM=6.290E-01  e=8.199E-01  Thermus thermophilus HB8
  5x00-assembly1_B  TM=5.197E-01  e=5.881E-01  Vibrio cholerae M66-2
  4ane-assembly1_B  TM=5.080E-01  e=2.080E+00  Mycobacterium tuberculosis
  3vgv-assembly1_A  TM=4.972E-01  e=4.618E+00  Halomonas sp. #593

Mean predicted aligned error: 5.05 Å

Secondary structure (DSSP, 8-state):
-EEES--SSGGGHHHHHHHHHHHSPP--TT-SS--PEEEEEEESSS-TTHHHHHHHHHHTTEEEEEEEEPPGGGGS---TT--HHHHHHHHTTTTT--EEEEEEEE-

Solvent-accessible surface area (backbone atoms only — not comparable to full-atom values): 6201 Å² total; per-residue (Å²): 90,79,49,70,66,81,52,70,44,50,84,49,37,70,57,52,52,53,51,52,62,72,71,44,52,59,53,46,90,88,46,92,57,82,39,36,51,40,39,39,38,35,60,79,60,98,41,46,34,49,72,58,37,56,54,50,41,43,76,73,40,31,44,74,80,40,80,42,74,54,63,76,76,81,44,51,79,84,53,92,83,69,50,63,68,62,36,42,75,77,43,55,60,43,77,73,58,53,40,33,39,35,32,32,38,41,100

Foldseek 3Di:
DEEEAPAQEQVCLVVVLVVVVVPWDACDPVPPDRTDKYKYKDFPDNGYNPVVNQVVCVVQQKDFPDKDWDDPVVLQQPDPVSDPVVSCVVPVCSNVTIMIIIMIHHD